Protein AF-A0A9P1IIK6-F1 (afdb_monomer_lite)

Sequence (128 aa):
MSDRLTQLQDLVNDLAAFMTNAVGVLQASAPACDFNDNSPLEDEPNCDIFAVNISRCAKDIEILIDSFPMENLGCDDIEEAMKKTADEKR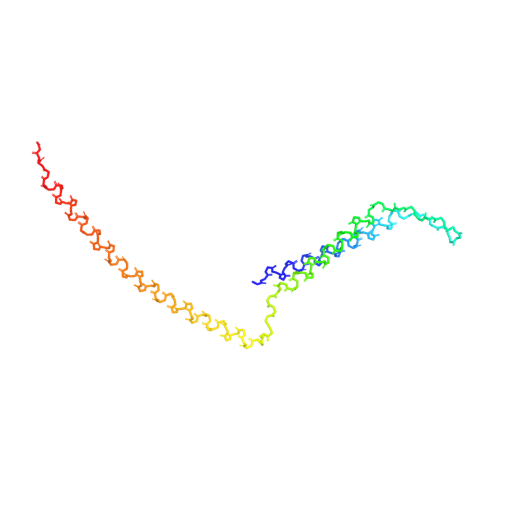KAVEELEKESAEAAEILQKVQEKLTEIATTQISSRPTA

Radius of gyration: 35.12 Å; chains: 1; bounding box: 93×47×77 Å

Organism: NCBI:txid860376

Structure (mmCIF, N/CA/C/O backbone):
data_AF-A0A9P1IIK6-F1
#
_entry.id   AF-A0A9P1IIK6-F1
#
loop_
_atom_site.group_PDB
_atom_site.id
_atom_site.type_symbol
_atom_site.label_atom_id
_atom_site.label_alt_id
_atom_site.label_comp_id
_atom_site.label_asym_id
_atom_site.label_entity_id
_atom_site.label_seq_id
_atom_site.pdbx_PDB_ins_code
_atom_site.Cartn_x
_atom_site.Cartn_y
_atom_site.Cartn_z
_atom_site.occupancy
_atom_site.B_iso_or_equiv
_atom_site.auth_seq_id
_atom_site.auth_comp_id
_atom_site.auth_asym_id
_atom_site.auth_atom_id
_atom_site.pdbx_PDB_model_num
ATOM 1 N N . MET A 1 1 ? -2.505 -7.807 4.803 1.00 49.47 1 MET A N 1
ATOM 2 C CA . MET A 1 1 ? -1.142 -8.169 4.352 1.00 49.47 1 MET A CA 1
ATOM 3 C C . MET A 1 1 ? -1.042 -8.526 2.865 1.00 49.47 1 MET A C 1
ATOM 5 O O . MET A 1 1 ? 0.051 -8.411 2.339 1.00 49.47 1 MET A O 1
ATOM 9 N N . SER A 1 2 ? -2.131 -8.877 2.160 1.00 57.28 2 SER A N 1
ATOM 10 C CA . SER A 1 2 ? -2.075 -9.171 0.709 1.00 57.28 2 SER A CA 1
ATOM 11 C C . SER A 1 2 ? -1.678 -7.971 -0.163 1.00 57.28 2 SER A C 1
ATOM 13 O O . SER A 1 2 ? -1.041 -8.153 -1.190 1.00 57.28 2 SER A O 1
ATOM 15 N N . ASP A 1 3 ? -2.023 -6.753 0.257 1.00 83.88 3 ASP A N 1
ATOM 16 C CA . ASP A 1 3 ? -1.908 -5.545 -0.569 1.00 83.88 3 ASP A CA 1
ATOM 17 C C . ASP A 1 3 ? -0.457 -5.203 -0.956 1.00 83.88 3 ASP A C 1
ATOM 19 O O . ASP A 1 3 ? -0.167 -4.918 -2.109 1.00 83.88 3 ASP A O 1
ATOM 23 N N . ARG A 1 4 ? 0.498 -5.343 -0.027 1.00 86.00 4 ARG A N 1
ATOM 24 C CA . ARG A 1 4 ? 1.920 -5.062 -0.300 1.00 86.00 4 ARG A CA 1
ATOM 25 C C . ARG A 1 4 ? 2.566 -6.083 -1.235 1.00 86.00 4 ARG A C 1
ATOM 27 O O . ARG A 1 4 ? 3.403 -5.715 -2.049 1.00 86.00 4 ARG A O 1
ATOM 34 N N . LEU A 1 5 ? 2.159 -7.351 -1.144 1.00 88.19 5 LEU A N 1
ATOM 35 C CA . LEU A 1 5 ? 2.638 -8.393 -2.051 1.00 88.19 5 LEU A CA 1
ATOM 36 C C . LEU A 1 5 ? 2.079 -8.196 -3.463 1.00 88.19 5 LEU A C 1
ATOM 38 O O . LEU A 1 5 ? 2.821 -8.333 -4.429 1.00 88.19 5 LEU A O 1
ATOM 42 N N . THR A 1 6 ? 0.802 -7.831 -3.580 1.00 91.19 6 THR A N 1
ATOM 43 C CA . THR A 1 6 ? 0.194 -7.481 -4.869 1.00 91.19 6 THR A CA 1
ATOM 44 C C . THR A 1 6 ? 0.855 -6.237 -5.469 1.00 91.19 6 THR A C 1
ATOM 46 O O . THR A 1 6 ? 1.278 -6.282 -6.616 1.00 91.19 6 THR A O 1
ATOM 49 N N . GLN A 1 7 ? 1.088 -5.186 -4.676 1.00 92.81 7 GLN A N 1
ATOM 50 C CA . GLN A 1 7 ? 1.830 -3.997 -5.122 1.00 92.81 7 GLN A CA 1
ATOM 51 C C . GLN A 1 7 ? 3.239 -4.334 -5.627 1.00 92.81 7 GLN A C 1
ATOM 53 O O . GLN A 1 7 ? 3.694 -3.762 -6.613 1.00 92.81 7 GLN A O 1
ATOM 58 N N . LEU A 1 8 ? 3.935 -5.271 -4.973 1.00 94.06 8 LEU A N 1
ATOM 59 C CA . LEU A 1 8 ? 5.255 -5.710 -5.422 1.00 94.06 8 LEU A CA 1
ATOM 60 C C . LEU A 1 8 ? 5.176 -6.407 -6.783 1.00 94.06 8 LEU A C 1
ATOM 62 O O . LEU A 1 8 ? 6.027 -6.173 -7.638 1.00 94.06 8 LEU A O 1
ATOM 66 N N . GLN A 1 9 ? 4.157 -7.242 -6.993 1.00 94.56 9 GLN A N 1
ATOM 67 C CA . GLN A 1 9 ? 3.928 -7.891 -8.285 1.00 94.56 9 GLN A CA 1
ATOM 68 C C . GLN A 1 9 ? 3.663 -6.861 -9.384 1.00 94.56 9 GLN A C 1
ATOM 70 O O . GLN A 1 9 ? 4.275 -6.957 -10.446 1.00 94.56 9 GLN A O 1
ATOM 75 N N . ASP A 1 10 ? 2.820 -5.865 -9.112 1.00 95.62 10 ASP A N 1
ATOM 76 C CA . ASP A 1 10 ? 2.496 -4.808 -10.071 1.00 95.62 10 ASP A CA 1
ATOM 77 C C . ASP A 1 10 ? 3.749 -4.005 -10.456 1.00 95.62 10 ASP A C 1
ATOM 79 O O . ASP A 1 10 ? 4.058 -3.881 -11.640 1.00 95.62 10 ASP A O 1
ATOM 83 N N . LEU A 1 11 ? 4.546 -3.565 -9.473 1.00 96.06 11 LEU A N 1
ATOM 84 C CA . LEU A 1 11 ? 5.779 -2.811 -9.729 1.00 96.06 11 LEU A CA 1
ATOM 85 C C . LEU A 1 11 ? 6.825 -3.614 -10.513 1.00 96.06 11 LEU A C 1
ATOM 87 O O . LEU A 1 11 ? 7.505 -3.064 -11.377 1.00 96.06 11 LEU A O 1
ATOM 91 N N . VAL A 1 12 ? 6.968 -4.915 -10.242 1.00 96.69 12 VAL A N 1
ATOM 92 C CA . VAL A 1 12 ? 7.875 -5.782 -11.015 1.00 96.69 12 VAL A CA 1
ATOM 93 C C . VAL A 1 12 ? 7.404 -5.905 -12.464 1.00 96.69 12 VAL A C 1
ATOM 95 O O . VAL A 1 12 ? 8.224 -5.894 -13.386 1.00 96.69 12 VAL A O 1
ATOM 98 N N . ASN A 1 13 ? 6.092 -5.998 -12.676 1.00 96.81 13 ASN A N 1
ATOM 99 C CA . ASN A 1 13 ? 5.512 -6.071 -14.009 1.00 96.81 13 ASN A CA 1
ATOM 100 C C . ASN A 1 13 ? 5.715 -4.751 -14.777 1.00 96.81 13 ASN A C 1
ATOM 102 O O . ASN A 1 13 ? 6.122 -4.766 -15.941 1.00 96.81 13 ASN A O 1
ATOM 106 N N . ASP A 1 14 ? 5.528 -3.615 -14.102 1.00 96.06 14 ASP A N 1
ATOM 107 C CA . ASP A 1 14 ? 5.788 -2.280 -14.645 1.00 96.06 14 ASP A CA 1
ATOM 108 C C . ASP A 1 14 ? 7.270 -2.083 -14.990 1.00 96.06 14 ASP A C 1
ATOM 110 O O . ASP A 1 14 ? 7.594 -1.581 -16.069 1.00 96.06 14 ASP A O 1
ATOM 114 N N . LEU A 1 15 ? 8.192 -2.540 -14.134 1.00 97.06 15 LEU A N 1
ATOM 115 C CA . LEU A 1 15 ? 9.630 -2.484 -14.408 1.00 97.06 15 LEU A CA 1
ATOM 116 C C . LEU A 1 15 ? 9.991 -3.260 -15.682 1.00 97.06 15 LEU A C 1
ATOM 118 O O . LEU A 1 15 ? 10.740 -2.761 -16.526 1.00 97.06 15 LEU A O 1
ATOM 122 N N . ALA A 1 16 ? 9.434 -4.462 -15.846 1.00 97.50 16 ALA A N 1
ATOM 123 C CA . ALA A 1 16 ? 9.632 -5.268 -17.046 1.00 97.50 16 ALA A CA 1
ATOM 124 C C . ALA A 1 16 ? 9.065 -4.574 -18.297 1.00 97.50 16 ALA A C 1
ATOM 126 O O . ALA A 1 16 ? 9.710 -4.571 -19.352 1.00 97.50 16 ALA A O 1
ATOM 127 N N . ALA A 1 17 ? 7.898 -3.935 -18.182 1.00 96.31 17 ALA A N 1
ATOM 128 C CA . ALA A 1 17 ? 7.315 -3.144 -19.261 1.00 96.31 17 ALA A CA 1
ATOM 129 C C . ALA A 1 17 ? 8.205 -1.946 -19.632 1.00 96.31 17 ALA A C 1
ATOM 131 O O . ALA A 1 17 ? 8.470 -1.726 -20.812 1.00 96.31 17 ALA A O 1
ATOM 132 N N . PHE A 1 18 ? 8.737 -1.202 -18.657 1.00 95.12 18 PHE A N 1
ATOM 133 C CA . PHE A 1 18 ? 9.651 -0.090 -18.931 1.00 95.12 18 PHE A CA 1
ATOM 134 C C . PHE A 1 18 ? 10.925 -0.546 -19.639 1.00 95.12 18 PHE A C 1
ATOM 136 O O . PHE A 1 18 ? 11.318 0.071 -20.627 1.00 95.12 18 PHE A O 1
ATOM 143 N N . MET A 1 19 ? 11.543 -1.640 -19.185 1.00 95.56 19 MET A N 1
ATOM 144 C CA . MET A 1 19 ? 12.755 -2.175 -19.813 1.00 95.56 19 MET A CA 1
ATOM 145 C C . MET A 1 19 ? 12.501 -2.645 -21.251 1.00 95.56 19 MET A C 1
ATOM 147 O O . MET A 1 19 ? 13.274 -2.323 -22.151 1.00 95.56 19 MET A O 1
ATOM 151 N N . THR A 1 20 ? 11.414 -3.380 -21.490 1.00 96.06 20 THR A N 1
ATOM 152 C CA . THR A 1 20 ? 11.090 -3.903 -22.830 1.00 96.06 20 THR A CA 1
ATOM 153 C C . THR A 1 20 ? 10.675 -2.801 -23.800 1.00 96.06 20 THR A C 1
ATOM 155 O O . THR A 1 20 ? 11.134 -2.796 -24.942 1.00 96.06 20 THR A O 1
ATOM 158 N N . ASN A 1 21 ? 9.889 -1.823 -23.342 1.00 93.81 21 ASN A N 1
ATOM 159 C CA . ASN A 1 21 ? 9.532 -0.652 -24.139 1.00 93.81 21 ASN A CA 1
ATOM 160 C C . ASN A 1 21 ? 10.762 0.197 -24.477 1.00 93.81 21 ASN A C 1
ATOM 162 O O . ASN A 1 21 ? 10.912 0.602 -25.627 1.00 93.81 21 ASN A O 1
ATOM 166 N N . ALA A 1 22 ? 11.659 0.420 -23.509 1.00 94.06 22 ALA A N 1
ATOM 167 C CA . ALA A 1 22 ? 12.906 1.140 -23.744 1.00 94.06 22 ALA A CA 1
ATOM 168 C C . ALA A 1 22 ? 13.739 0.443 -24.825 1.00 94.06 22 ALA A C 1
ATOM 170 O O . ALA A 1 22 ? 14.081 1.064 -25.825 1.00 94.06 22 ALA A O 1
ATOM 171 N N . VAL A 1 23 ? 13.991 -0.865 -24.693 1.00 93.38 23 VAL A N 1
ATOM 172 C CA . VAL A 1 23 ? 14.734 -1.633 -25.708 1.00 93.38 23 VAL A CA 1
ATOM 173 C C . VAL A 1 23 ? 14.061 -1.550 -27.080 1.00 93.38 23 VAL A C 1
ATOM 175 O O . VAL A 1 23 ? 14.749 -1.325 -28.073 1.00 93.38 23 VAL A O 1
ATOM 178 N N . GLY A 1 24 ? 12.734 -1.690 -27.144 1.00 92.44 24 GLY A N 1
ATOM 179 C CA . GLY A 1 24 ? 11.989 -1.609 -28.400 1.00 92.44 24 GLY A CA 1
ATOM 180 C C . GLY A 1 24 ? 12.128 -0.252 -29.094 1.00 92.44 24 GLY A C 1
ATOM 181 O O . GLY A 1 24 ? 12.386 -0.205 -30.295 1.00 92.44 24 GLY A O 1
ATOM 182 N N . VAL A 1 25 ? 12.011 0.847 -28.344 1.00 90.12 25 VAL A N 1
ATOM 183 C CA . VAL A 1 25 ? 12.167 2.207 -28.884 1.00 90.12 25 VAL A CA 1
ATOM 184 C C . VAL A 1 25 ? 13.611 2.468 -29.304 1.00 90.12 25 VAL A C 1
ATOM 186 O O . VAL A 1 25 ? 13.836 2.919 -30.422 1.00 90.12 25 VAL A O 1
ATOM 189 N N . LEU A 1 26 ? 14.592 2.123 -28.465 1.00 88.12 26 LEU A N 1
ATOM 190 C CA . LEU A 1 26 ? 16.009 2.333 -28.780 1.00 88.12 26 LEU A CA 1
ATOM 191 C C . LEU A 1 26 ? 16.442 1.555 -30.028 1.00 88.12 26 LEU A C 1
ATOM 193 O O . LEU A 1 26 ? 17.190 2.080 -30.844 1.00 88.12 26 LEU A O 1
ATOM 197 N N . GLN A 1 27 ? 15.951 0.327 -30.214 1.00 87.50 27 GLN A N 1
ATOM 198 C CA . GLN A 1 27 ? 16.219 -0.449 -31.429 1.00 87.50 27 GLN A CA 1
ATOM 199 C C . GLN A 1 27 ? 15.541 0.142 -32.668 1.00 87.50 27 GLN A C 1
ATOM 201 O O . GLN A 1 27 ? 16.124 0.105 -33.747 1.00 87.50 27 GLN A O 1
ATOM 206 N N . ALA A 1 28 ? 14.321 0.668 -32.531 1.00 86.56 28 ALA A N 1
ATOM 207 C CA . ALA A 1 28 ? 13.584 1.259 -33.645 1.00 86.56 28 ALA A CA 1
ATOM 208 C C . ALA A 1 28 ? 14.171 2.606 -34.098 1.00 86.56 28 ALA A C 1
ATOM 210 O O . ALA A 1 28 ? 14.140 2.909 -35.290 1.00 86.56 28 ALA A O 1
ATOM 211 N N . SER A 1 29 ? 14.703 3.393 -33.160 1.00 83.62 29 SER A N 1
ATOM 212 C CA . SER A 1 29 ? 15.350 4.681 -33.434 1.00 83.62 29 SER A CA 1
ATOM 213 C C . SER A 1 29 ? 16.828 4.559 -33.809 1.00 83.62 29 SER A C 1
ATOM 215 O O . SER A 1 29 ? 17.419 5.542 -34.250 1.00 83.62 29 SER A O 1
ATOM 217 N N . ALA A 1 30 ? 17.446 3.386 -33.632 1.00 79.88 30 ALA A N 1
ATOM 218 C CA . ALA A 1 30 ? 18.872 3.214 -33.876 1.00 79.88 30 ALA A CA 1
ATOM 219 C C . ALA A 1 30 ? 19.221 3.462 -35.358 1.00 79.88 30 ALA A C 1
ATOM 221 O O . ALA A 1 30 ? 18.699 2.766 -36.238 1.00 79.88 30 ALA A O 1
ATOM 222 N N . PRO A 1 31 ? 20.128 4.408 -35.665 1.00 77.12 31 PRO A N 1
ATOM 223 C CA . PRO A 1 31 ? 20.611 4.590 -37.025 1.00 77.12 31 PRO A CA 1
ATOM 224 C C . PRO A 1 31 ? 21.453 3.383 -37.461 1.00 77.12 31 PRO A C 1
ATOM 226 O O . PRO A 1 31 ? 22.057 2.686 -36.643 1.00 77.12 31 PRO A O 1
ATOM 229 N N . ALA A 1 32 ? 21.524 3.140 -38.772 1.00 74.81 32 ALA A N 1
ATOM 230 C CA . ALA A 1 32 ? 22.432 2.137 -39.318 1.00 74.81 32 ALA A CA 1
ATOM 231 C C . ALA A 1 32 ? 23.881 2.557 -39.027 1.00 74.81 32 ALA A C 1
ATOM 233 O O . ALA A 1 32 ? 24.323 3.603 -39.500 1.00 74.81 32 ALA A O 1
ATOM 234 N N . CYS A 1 33 ? 24.610 1.757 -38.250 1.00 68.44 33 CYS A N 1
ATOM 235 C CA . CYS A 1 33 ? 26.019 1.999 -37.964 1.00 68.44 33 CYS A CA 1
ATOM 236 C C . CYS A 1 33 ? 26.912 1.199 -38.922 1.00 68.44 33 CYS A C 1
ATOM 238 O O . CYS A 1 33 ? 26.659 0.023 -39.197 1.00 68.44 33 CYS A O 1
ATOM 240 N N . ASP A 1 34 ? 27.961 1.841 -39.434 1.00 72.88 34 ASP A N 1
ATOM 241 C CA . ASP A 1 34 ? 28.989 1.191 -40.245 1.00 72.88 34 ASP A CA 1
ATOM 242 C C . ASP A 1 34 ? 30.153 0.777 -39.335 1.00 72.88 34 ASP A C 1
ATOM 244 O O . ASP A 1 34 ? 30.582 1.550 -38.481 1.00 72.88 34 ASP A O 1
ATOM 248 N N . PHE A 1 35 ? 30.712 -0.425 -39.510 1.00 74.31 35 PHE A N 1
ATOM 249 C CA . PHE A 1 35 ? 31.740 -0.970 -38.598 1.00 74.31 35 PHE A CA 1
ATOM 250 C C . PHE A 1 35 ? 33.027 -0.130 -38.506 1.00 74.31 35 PHE A C 1
ATOM 252 O O . PHE A 1 35 ? 33.827 -0.331 -37.594 1.00 74.31 35 PHE A O 1
ATOM 259 N N . ASN A 1 36 ? 33.251 0.764 -39.469 1.00 77.62 36 ASN A N 1
ATOM 260 C CA . ASN A 1 36 ? 34.453 1.586 -39.581 1.00 77.62 36 ASN A CA 1
ATOM 261 C C . ASN A 1 36 ? 34.208 3.065 -39.239 1.00 77.62 36 ASN A C 1
ATOM 263 O O . ASN A 1 36 ? 35.164 3.844 -39.228 1.00 77.62 36 ASN A O 1
ATOM 267 N N . ASP A 1 37 ? 32.953 3.455 -38.996 1.00 67.56 37 ASP A N 1
ATOM 268 C CA . ASP A 1 37 ? 32.596 4.830 -38.672 1.00 67.56 37 ASP A CA 1
ATOM 269 C C . ASP A 1 37 ? 32.550 5.009 -37.147 1.00 67.56 37 ASP A C 1
ATOM 271 O O . ASP A 1 37 ? 31.802 4.337 -36.443 1.00 67.56 37 ASP A O 1
ATOM 275 N N . ASN A 1 38 ? 33.406 5.894 -36.631 1.00 66.56 38 ASN A N 1
ATOM 276 C CA . ASN A 1 38 ? 33.473 6.246 -35.205 1.00 66.56 38 ASN A CA 1
ATOM 277 C C . ASN A 1 38 ? 32.696 7.541 -34.922 1.00 66.56 38 ASN A C 1
ATOM 279 O O . ASN A 1 38 ? 32.993 8.254 -33.959 1.00 66.56 38 ASN A O 1
ATOM 283 N N . SER A 1 39 ? 31.759 7.896 -35.801 1.00 66.75 39 SER A N 1
ATOM 284 C CA . SER A 1 39 ? 30.860 9.015 -35.577 1.00 66.75 39 SER A CA 1
ATOM 285 C C . SER A 1 39 ? 30.060 8.763 -34.286 1.00 66.75 39 SER A C 1
ATOM 287 O O . SER A 1 39 ? 29.612 7.639 -34.040 1.00 66.75 39 SER A O 1
ATOM 289 N N . PRO A 1 40 ? 29.942 9.763 -33.392 1.00 62.53 40 PRO A N 1
ATOM 290 C CA . PRO A 1 40 ? 29.135 9.610 -32.191 1.00 62.53 40 PRO A CA 1
ATOM 291 C C . PRO A 1 40 ? 27.699 9.282 -32.607 1.00 62.53 40 PRO A C 1
ATOM 293 O O . PRO A 1 40 ? 27.129 9.978 -33.447 1.00 62.53 40 PRO A O 1
ATOM 296 N N . LEU A 1 41 ? 27.143 8.211 -32.032 1.00 67.12 41 LEU A N 1
ATOM 297 C CA . LEU A 1 41 ? 25.721 7.893 -32.152 1.00 67.12 41 LEU A CA 1
ATOM 298 C C . LEU A 1 41 ? 24.926 9.142 -31.757 1.00 67.12 41 LEU A C 1
ATOM 300 O O . LEU A 1 41 ? 25.234 9.762 -30.739 1.00 67.12 41 LEU A O 1
ATOM 304 N N . GLU A 1 42 ? 23.948 9.530 -32.577 1.00 67.06 42 GLU A N 1
ATOM 305 C CA . GLU A 1 42 ? 23.048 10.627 -32.223 1.00 67.06 42 GLU A CA 1
ATOM 306 C C . GLU A 1 42 ? 22.370 10.301 -30.885 1.00 67.06 42 GLU A C 1
ATOM 308 O O . GLU A 1 42 ? 21.886 9.183 -30.686 1.00 67.06 42 GLU A O 1
ATOM 313 N N . ASP A 1 43 ? 22.379 11.261 -29.956 1.00 68.75 43 ASP A N 1
ATOM 314 C CA . ASP A 1 43 ? 21.739 11.092 -28.653 1.00 68.75 43 ASP A CA 1
ATOM 315 C C . ASP A 1 43 ? 20.235 10.883 -28.853 1.00 68.75 43 ASP A C 1
ATOM 317 O O . ASP A 1 43 ? 19.515 11.774 -29.309 1.00 68.75 43 ASP A O 1
ATOM 321 N N . GLU A 1 44 ? 19.752 9.696 -28.489 1.00 76.69 44 GLU A N 1
ATOM 322 C CA . GLU A 1 44 ? 18.325 9.407 -28.467 1.00 76.69 44 GLU A CA 1
ATOM 323 C C . GLU A 1 44 ? 17.692 10.148 -27.276 1.00 76.69 44 GLU A C 1
ATOM 325 O O . GLU A 1 44 ? 17.993 9.832 -26.118 1.00 76.69 44 GLU A O 1
ATOM 330 N N . PRO A 1 45 ? 16.790 11.119 -27.517 1.00 80.31 45 PRO A N 1
ATOM 331 C CA . PRO A 1 45 ? 16.275 12.008 -26.473 1.00 80.31 45 PRO A CA 1
ATOM 332 C C . PRO A 1 45 ? 15.493 11.272 -25.379 1.00 80.31 45 PRO A C 1
ATOM 334 O O . PRO A 1 45 ? 15.326 11.793 -24.276 1.00 80.31 45 PRO A O 1
ATOM 337 N N . ASN A 1 46 ? 15.001 10.062 -25.664 1.00 86.69 46 ASN A N 1
ATOM 338 C CA . ASN A 1 46 ? 14.239 9.269 -24.706 1.00 86.69 46 ASN A CA 1
ATOM 339 C C . ASN A 1 46 ? 15.114 8.420 -23.767 1.00 86.69 46 ASN A C 1
ATOM 341 O O . ASN A 1 46 ? 14.590 7.914 -22.773 1.00 86.69 46 ASN A O 1
ATOM 345 N N . CYS A 1 47 ? 16.422 8.277 -24.028 1.00 88.38 47 CYS A N 1
ATOM 346 C CA . CYS A 1 47 ? 17.338 7.492 -23.189 1.00 88.38 47 CYS A CA 1
ATOM 347 C C . CYS A 1 47 ? 17.279 7.911 -21.716 1.00 88.38 47 CYS A C 1
ATOM 349 O O . CYS A 1 47 ? 17.084 7.067 -20.837 1.00 88.38 47 CYS A O 1
ATOM 351 N N . ASP A 1 48 ? 17.375 9.214 -21.453 1.00 90.44 48 ASP A N 1
ATOM 352 C CA . ASP A 1 48 ? 17.342 9.758 -20.094 1.00 90.44 48 ASP A CA 1
ATOM 353 C C . ASP A 1 48 ? 15.998 9.490 -19.410 1.00 90.44 48 ASP A C 1
ATOM 355 O O . ASP A 1 48 ? 15.945 9.127 -18.235 1.00 90.44 48 ASP A O 1
ATOM 359 N N . ILE A 1 49 ? 14.897 9.604 -20.157 1.00 92.00 49 ILE A N 1
ATOM 360 C CA . ILE A 1 49 ? 13.544 9.356 -19.646 1.00 92.00 49 ILE A CA 1
ATOM 361 C C . ILE A 1 49 ? 13.392 7.882 -19.248 1.00 92.00 49 ILE A C 1
ATOM 363 O O . ILE A 1 49 ? 12.873 7.582 -18.169 1.00 92.00 49 ILE A O 1
ATOM 367 N N . PHE A 1 50 ? 13.872 6.953 -20.080 1.00 94.06 50 PHE A N 1
ATOM 368 C CA . PHE A 1 50 ? 13.861 5.527 -19.755 1.00 94.06 50 PHE A CA 1
ATOM 369 C C . PHE A 1 50 ? 14.727 5.219 -18.533 1.00 94.06 50 PHE A C 1
ATOM 371 O O . PHE A 1 50 ? 14.266 4.527 -17.625 1.00 94.06 50 PHE A O 1
ATOM 378 N N . ALA A 1 51 ? 15.941 5.771 -18.467 1.00 94.38 51 ALA A N 1
ATOM 379 C CA . ALA A 1 51 ? 16.846 5.575 -17.339 1.00 94.38 51 ALA A CA 1
ATOM 380 C C . ALA A 1 51 ? 16.234 6.071 -16.018 1.00 94.38 51 ALA A C 1
ATOM 382 O O . ALA A 1 51 ? 16.278 5.365 -15.006 1.00 94.38 51 ALA A O 1
ATOM 383 N N . VAL A 1 52 ? 15.601 7.248 -16.026 1.00 95.31 52 VAL A N 1
ATOM 384 C CA . VAL A 1 52 ? 14.905 7.803 -14.854 1.00 95.31 52 VAL A CA 1
ATOM 385 C C . VAL A 1 52 ? 13.736 6.914 -14.428 1.00 95.31 52 VAL A C 1
ATOM 387 O O . VAL A 1 52 ? 13.612 6.600 -13.247 1.00 95.31 52 VAL A O 1
ATOM 390 N N . ASN A 1 53 ? 12.894 6.464 -15.360 1.00 94.62 53 ASN A N 1
ATOM 391 C CA . ASN A 1 53 ? 11.728 5.644 -15.017 1.00 94.62 53 ASN A CA 1
ATOM 392 C C . ASN A 1 53 ? 12.119 4.256 -14.492 1.00 94.62 53 ASN A C 1
ATOM 394 O O . ASN A 1 53 ? 11.570 3.806 -13.487 1.00 94.62 53 ASN A O 1
ATOM 398 N N . ILE A 1 54 ? 13.101 3.604 -15.123 1.00 96.94 54 ILE A N 1
ATOM 399 C CA . ILE A 1 54 ? 13.609 2.293 -14.697 1.00 96.94 54 ILE A CA 1
ATOM 400 C C . ILE A 1 54 ? 14.255 2.399 -13.312 1.00 96.94 54 ILE A C 1
ATOM 402 O O . ILE A 1 54 ? 13.940 1.606 -12.427 1.00 96.94 54 ILE A O 1
ATOM 406 N N . SER A 1 55 ? 15.129 3.389 -13.099 1.00 97.12 55 SER A N 1
ATOM 407 C CA . SER A 1 55 ? 15.814 3.572 -11.810 1.00 97.12 55 SER A CA 1
ATOM 408 C C . SER A 1 55 ? 14.845 3.918 -10.681 1.00 97.12 55 SER A C 1
ATOM 410 O O . SER A 1 55 ? 14.962 3.372 -9.585 1.00 97.12 55 SER A O 1
ATOM 412 N N . ARG A 1 56 ? 13.849 4.768 -10.951 1.00 96.75 56 ARG A N 1
ATOM 413 C CA . ARG A 1 56 ? 12.804 5.103 -9.984 1.00 96.75 56 ARG A CA 1
ATOM 414 C C . ARG A 1 56 ? 11.966 3.883 -9.613 1.00 96.75 56 ARG A C 1
ATOM 416 O O . ARG A 1 56 ? 11.830 3.597 -8.432 1.00 96.75 56 ARG A O 1
ATOM 423 N N . CYS A 1 57 ? 11.465 3.142 -10.601 1.00 96.62 57 CYS A N 1
ATOM 424 C CA . CYS A 1 57 ? 10.654 1.950 -10.357 1.00 96.62 57 CYS A CA 1
ATOM 425 C C . CYS A 1 57 ? 11.445 0.873 -9.592 1.00 96.62 57 CYS A C 1
ATOM 427 O O . CYS A 1 57 ? 10.943 0.302 -8.626 1.00 96.62 57 CYS A O 1
ATOM 429 N N . ALA A 1 58 ? 12.721 0.666 -9.936 1.00 97.25 58 ALA A N 1
ATOM 430 C CA . ALA A 1 58 ? 13.606 -0.223 -9.187 1.00 97.25 58 ALA A CA 1
ATOM 431 C C . ALA A 1 58 ? 13.793 0.228 -7.727 1.00 97.25 58 ALA A C 1
ATOM 433 O O . ALA A 1 58 ? 13.797 -0.607 -6.821 1.00 97.25 58 ALA A O 1
ATOM 434 N N . LYS A 1 59 ? 13.902 1.541 -7.481 1.00 97.19 59 LYS A N 1
ATOM 435 C CA . LYS A 1 59 ? 14.021 2.073 -6.119 1.00 97.19 59 LYS A CA 1
ATOM 436 C C . LYS A 1 59 ? 12.725 1.939 -5.323 1.00 97.19 59 LYS A C 1
ATOM 438 O O . LYS A 1 59 ? 12.776 1.626 -4.137 1.00 97.19 59 LYS A O 1
ATOM 443 N N . ASP A 1 60 ? 11.580 2.136 -5.968 1.00 96.06 60 ASP A N 1
ATOM 444 C CA . ASP A 1 60 ? 10.269 1.956 -5.345 1.00 96.06 60 ASP A CA 1
ATOM 445 C C . ASP A 1 60 ? 10.050 0.487 -4.933 1.00 96.06 60 ASP A C 1
ATOM 447 O O . ASP A 1 60 ? 9.544 0.229 -3.842 1.00 96.06 60 ASP A O 1
ATOM 451 N N . ILE A 1 61 ? 10.512 -0.475 -5.745 1.00 95.94 61 ILE A N 1
ATOM 452 C CA . ILE A 1 61 ? 10.534 -1.907 -5.393 1.00 95.94 61 ILE A CA 1
ATOM 453 C C . ILE A 1 61 ? 11.394 -2.159 -4.150 1.00 95.94 61 ILE A C 1
ATOM 455 O O . ILE A 1 61 ? 10.951 -2.851 -3.237 1.00 95.94 61 ILE A O 1
ATOM 459 N N . GLU A 1 62 ? 12.601 -1.595 -4.091 1.00 94.94 62 GLU A N 1
ATOM 460 C CA . GLU A 1 62 ? 13.504 -1.740 -2.939 1.00 94.94 62 GLU A CA 1
ATOM 461 C C . GLU A 1 62 ? 12.861 -1.201 -1.651 1.00 94.94 62 GLU A C 1
ATOM 463 O O . GLU A 1 62 ? 12.777 -1.914 -0.654 1.00 94.94 62 GLU A O 1
ATOM 468 N N . ILE A 1 63 ? 12.315 0.019 -1.697 1.00 93.75 63 ILE A N 1
ATOM 469 C CA . ILE A 1 63 ? 11.622 0.637 -0.555 1.00 93.75 63 ILE A CA 1
ATOM 470 C C . ILE A 1 63 ? 10.416 -0.206 -0.130 1.00 93.75 63 ILE A C 1
ATOM 472 O O . ILE A 1 63 ? 10.146 -0.358 1.064 1.00 93.75 63 ILE A O 1
ATOM 476 N N . LEU A 1 64 ? 9.670 -0.753 -1.094 1.00 92.56 64 LEU A N 1
ATOM 477 C CA . LEU A 1 64 ? 8.529 -1.604 -0.801 1.00 92.56 64 LEU A CA 1
ATOM 478 C C . LEU A 1 64 ? 8.970 -2.883 -0.086 1.00 92.56 64 LEU A C 1
ATOM 480 O O . LEU A 1 64 ? 8.339 -3.233 0.909 1.00 92.56 64 LEU A O 1
ATOM 484 N N . ILE A 1 65 ? 10.049 -3.529 -0.542 1.00 90.88 65 ILE A N 1
ATOM 485 C CA . ILE A 1 65 ? 10.644 -4.713 0.097 1.00 90.88 65 ILE A CA 1
ATOM 486 C C . ILE A 1 65 ? 11.062 -4.398 1.538 1.00 90.88 65 ILE A C 1
ATOM 488 O O . ILE A 1 65 ? 10.684 -5.134 2.448 1.00 90.88 65 ILE A O 1
ATOM 492 N N . ASP A 1 66 ? 11.745 -3.276 1.766 1.00 89.69 66 ASP A N 1
ATOM 493 C CA . ASP A 1 66 ? 12.164 -2.848 3.108 1.00 89.69 66 ASP A CA 1
ATOM 494 C C . ASP A 1 66 ? 10.976 -2.538 4.033 1.00 89.69 66 ASP A C 1
ATOM 496 O O . ASP A 1 66 ? 11.080 -2.636 5.255 1.00 89.69 66 ASP A O 1
ATOM 500 N N . SER A 1 67 ? 9.826 -2.175 3.459 1.00 87.94 67 SER A N 1
ATOM 501 C CA . SER A 1 67 ? 8.596 -1.917 4.211 1.00 87.94 67 SER A CA 1
ATOM 502 C C . SER A 1 67 ? 7.824 -3.181 4.599 1.00 87.94 67 SER A C 1
ATOM 504 O O . SER A 1 67 ? 6.834 -3.080 5.334 1.00 87.94 67 SER A O 1
ATOM 506 N N . PHE A 1 68 ? 8.222 -4.365 4.108 1.00 83.12 68 PHE A N 1
ATOM 507 C CA . PHE A 1 68 ? 7.570 -5.597 4.533 1.00 83.12 68 PHE A CA 1
ATOM 508 C C . PHE A 1 68 ? 7.784 -5.791 6.033 1.00 83.12 68 PHE A C 1
ATOM 510 O O . PHE A 1 68 ? 8.901 -5.622 6.526 1.00 83.12 68 PHE A O 1
ATOM 517 N N . PRO A 1 69 ? 6.740 -6.204 6.770 1.00 76.00 69 PRO A N 1
ATOM 518 C CA . PRO A 1 69 ? 6.903 -6.677 8.132 1.00 76.00 69 PRO A CA 1
ATOM 519 C C . PRO A 1 69 ? 7.621 -8.034 8.082 1.00 76.00 69 PRO A C 1
ATOM 521 O O . PRO A 1 69 ? 7.005 -9.085 8.218 1.00 76.00 69 PRO A O 1
ATOM 524 N N . MET A 1 70 ? 8.927 -8.023 7.813 1.00 62.25 70 MET A N 1
ATOM 525 C CA . MET A 1 70 ? 9.797 -9.174 8.006 1.00 62.25 70 MET A CA 1
ATOM 526 C C . MET A 1 70 ? 10.155 -9.227 9.483 1.00 62.25 70 MET A C 1
ATOM 528 O O . MET A 1 70 ? 11.246 -8.853 9.906 1.00 62.25 70 MET A O 1
ATOM 532 N N . GLU A 1 71 ? 9.208 -9.674 10.291 1.00 57.53 71 GLU A N 1
ATOM 533 C CA . GLU A 1 71 ? 9.595 -10.262 11.555 1.00 57.53 71 GLU A CA 1
ATOM 534 C C . GLU A 1 71 ? 10.175 -11.648 11.241 1.00 57.53 71 GLU A C 1
ATOM 536 O O . GLU A 1 71 ? 9.516 -12.473 10.611 1.00 57.53 71 GLU A O 1
ATOM 541 N N . ASN A 1 72 ? 11.417 -11.906 11.670 1.00 55.62 72 ASN A N 1
ATOM 542 C CA . ASN A 1 72 ? 12.059 -13.232 11.700 1.00 55.62 72 ASN A CA 1
ATOM 543 C C . ASN A 1 72 ? 11.345 -14.184 12.688 1.00 55.62 72 ASN A C 1
ATOM 545 O O . ASN A 1 72 ? 11.986 -14.921 13.433 1.00 55.62 72 ASN A O 1
ATOM 549 N N . LEU A 1 73 ? 10.022 -14.113 12.756 1.00 54.69 73 LEU A N 1
ATOM 550 C CA . LEU A 1 73 ? 9.184 -14.984 13.547 1.00 54.69 73 LEU A CA 1
ATOM 551 C C . LEU A 1 73 ? 9.073 -16.291 12.772 1.00 54.69 73 LEU A C 1
ATOM 553 O O . LEU A 1 73 ? 8.703 -16.307 11.593 1.00 54.69 73 LEU A O 1
ATOM 557 N N . GLY A 1 74 ? 9.420 -17.395 13.426 1.00 62.78 74 GLY A N 1
ATOM 558 C CA . GLY A 1 74 ? 9.046 -18.700 12.908 1.00 62.78 74 GLY A CA 1
ATOM 559 C C . GLY A 1 74 ? 7.528 -18.751 12.717 1.00 62.78 74 GLY A C 1
ATOM 560 O O . GLY A 1 74 ? 6.783 -18.006 13.355 1.00 62.78 74 GLY A O 1
ATOM 561 N N . CYS A 1 75 ? 7.050 -19.640 11.844 1.00 62.88 75 CYS A N 1
ATOM 562 C CA . CYS A 1 75 ? 5.609 -19.842 11.639 1.00 62.88 75 CYS A CA 1
ATOM 563 C C . CYS A 1 75 ? 4.860 -20.049 12.974 1.00 62.88 75 CYS A C 1
ATOM 565 O O . CYS A 1 75 ? 3.749 -19.550 13.143 1.00 62.88 75 CYS A O 1
ATOM 567 N N . ASP A 1 76 ? 5.516 -20.710 13.929 1.00 69.19 76 ASP A N 1
ATOM 568 C CA . ASP A 1 76 ? 4.999 -20.984 15.271 1.00 69.19 76 ASP A CA 1
ATOM 569 C C . ASP A 1 76 ? 4.847 -19.704 16.119 1.00 69.19 76 ASP A C 1
ATOM 571 O O . ASP A 1 76 ? 3.857 -19.547 16.835 1.00 69.19 76 ASP A O 1
ATOM 575 N N . ASP A 1 77 ? 5.766 -18.741 15.990 1.00 76.25 77 ASP A N 1
ATOM 576 C CA . ASP A 1 77 ? 5.717 -17.491 16.756 1.00 76.25 77 ASP A CA 1
ATOM 577 C C . ASP A 1 77 ? 4.586 -16.567 16.260 1.00 76.25 77 ASP A C 1
ATOM 579 O O . ASP A 1 77 ? 3.974 -15.836 17.044 1.00 76.25 77 ASP A O 1
ATOM 583 N N . ILE A 1 78 ? 4.265 -16.615 14.958 1.00 78.62 78 ILE A N 1
ATOM 584 C CA . ILE A 1 78 ? 3.131 -15.875 14.380 1.00 78.62 78 ILE A CA 1
ATOM 585 C C . ILE A 1 78 ? 1.814 -16.437 14.922 1.00 78.62 78 ILE A C 1
ATOM 587 O O . ILE A 1 78 ? 0.934 -15.670 15.317 1.00 78.62 78 ILE A O 1
ATOM 591 N N . GLU A 1 79 ? 1.670 -17.762 14.967 1.00 83.19 79 GLU A N 1
ATOM 592 C CA . GLU A 1 79 ? 0.463 -18.404 15.492 1.00 83.19 79 GLU A CA 1
ATOM 593 C C . GLU A 1 79 ? 0.254 -18.076 16.980 1.00 83.19 79 GLU A C 1
ATOM 595 O O . GLU A 1 79 ? -0.856 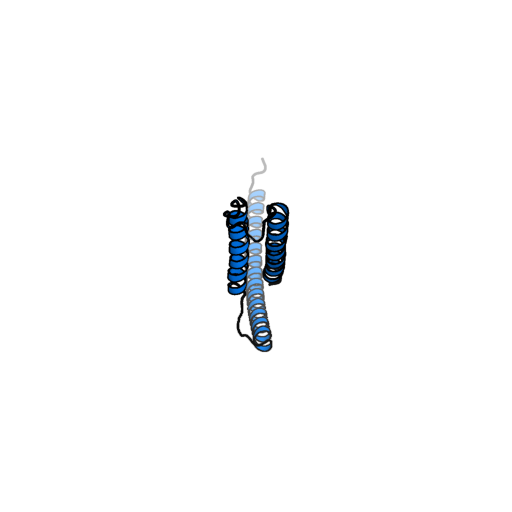-17.719 17.393 1.00 8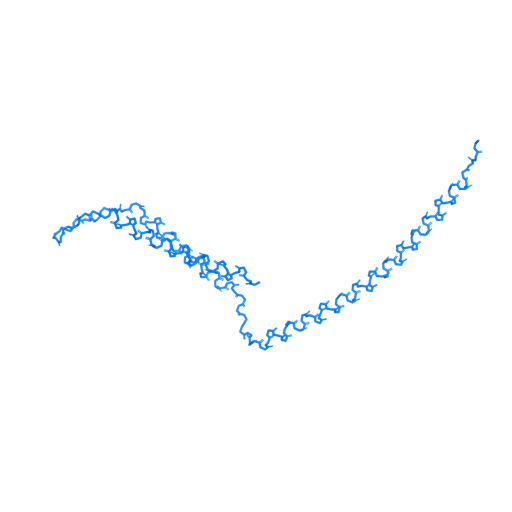3.19 79 GLU A O 1
ATOM 600 N N . GLU A 1 80 ? 1.325 -18.100 17.779 1.00 86.31 80 GLU A N 1
ATOM 601 C CA . GLU A 1 80 ? 1.268 -17.704 19.187 1.00 86.31 80 GLU A CA 1
ATOM 602 C C . GLU A 1 80 ? 0.900 -16.220 19.355 1.00 86.31 80 GLU A C 1
ATOM 604 O O . GLU A 1 80 ? 0.008 -15.885 20.145 1.00 86.31 80 GLU A O 1
ATOM 609 N N . ALA A 1 81 ? 1.509 -15.323 18.573 1.00 84.75 81 ALA A N 1
ATOM 610 C CA . ALA A 1 81 ? 1.188 -13.896 18.588 1.00 84.75 81 ALA A CA 1
ATOM 611 C C . ALA A 1 81 ? -0.267 -13.619 18.170 1.00 84.75 81 ALA A C 1
ATOM 613 O O . ALA A 1 81 ? -0.944 -12.776 18.775 1.00 84.75 81 ALA A O 1
ATOM 614 N N . MET A 1 82 ? -0.788 -14.353 17.181 1.00 86.31 82 MET A N 1
ATOM 615 C CA . MET A 1 82 ? -2.188 -14.268 16.762 1.00 86.31 82 MET A CA 1
ATOM 616 C C . MET A 1 82 ? -3.129 -14.723 17.874 1.00 86.31 82 MET A C 1
ATOM 618 O O . MET A 1 82 ? -4.113 -14.036 18.159 1.00 86.31 82 MET A O 1
ATOM 622 N N . LYS A 1 83 ? -2.817 -15.837 18.541 1.00 91.19 83 LYS A N 1
ATOM 623 C CA . LYS A 1 83 ? -3.614 -16.345 19.661 1.00 91.19 83 LYS A CA 1
ATOM 624 C C . LYS A 1 83 ? -3.630 -15.365 20.832 1.00 91.19 83 LYS A C 1
ATOM 626 O O . LYS A 1 83 ? -4.703 -15.039 21.335 1.00 91.19 83 LYS A O 1
ATOM 631 N N . LYS A 1 84 ? -2.465 -14.839 21.218 1.00 92.50 84 LYS A N 1
ATOM 632 C CA . LYS A 1 84 ? -2.349 -13.818 22.266 1.00 92.50 84 LYS A CA 1
ATOM 633 C C . LYS A 1 84 ? -3.185 -12.583 21.929 1.00 92.50 84 LYS A C 1
ATOM 635 O O . LYS A 1 84 ? -3.964 -12.121 22.759 1.00 92.50 84 LYS A O 1
ATOM 640 N N . THR A 1 85 ? -3.072 -12.094 20.695 1.00 91.88 85 THR A N 1
ATOM 641 C CA . THR A 1 85 ? -3.855 -10.949 20.217 1.00 91.88 85 THR A CA 1
ATOM 642 C C . THR A 1 85 ? -5.356 -11.242 20.260 1.00 91.88 85 THR A C 1
ATOM 644 O O . THR A 1 85 ? -6.135 -10.396 20.692 1.00 91.88 85 THR A O 1
ATOM 647 N N . ALA A 1 86 ? -5.785 -12.438 19.852 1.00 94.00 86 ALA A N 1
ATOM 648 C CA . ALA A 1 86 ? -7.189 -12.838 19.900 1.00 94.00 86 ALA A CA 1
ATOM 649 C C . ALA A 1 86 ? -7.731 -12.869 21.340 1.00 94.00 86 ALA A C 1
ATOM 651 O O . ALA A 1 86 ? -8.828 -12.367 21.590 1.00 94.00 86 ALA A O 1
ATOM 652 N N . ASP A 1 87 ? -6.952 -13.389 22.290 1.00 95.69 87 ASP A N 1
ATOM 653 C CA . ASP A 1 87 ? -7.321 -13.412 23.707 1.00 95.69 87 ASP A CA 1
ATOM 654 C C . ASP A 1 87 ? -7.410 -11.997 24.307 1.00 95.69 87 ASP A C 1
ATOM 656 O O . ASP A 1 87 ? -8.346 -11.701 25.053 1.00 95.69 87 ASP A O 1
ATOM 660 N N . GLU A 1 88 ? -6.479 -11.101 23.965 1.00 96.19 88 GLU A N 1
ATOM 661 C CA . GLU A 1 88 ? -6.525 -9.688 24.369 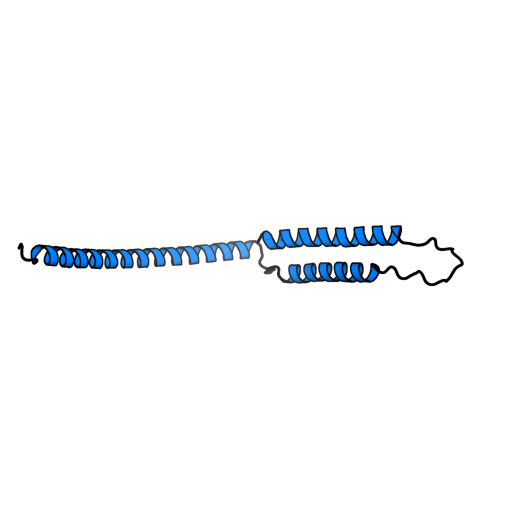1.00 96.19 88 GLU A CA 1
ATOM 662 C C . GLU A 1 88 ? -7.761 -8.979 23.806 1.00 96.19 88 GLU A C 1
ATOM 664 O O . GLU A 1 88 ? -8.462 -8.274 24.535 1.00 96.19 88 GLU A O 1
ATOM 669 N N . LYS A 1 89 ? -8.081 -9.211 22.527 1.00 94.62 89 LYS A N 1
ATOM 670 C CA . LYS A 1 89 ? -9.289 -8.663 21.899 1.00 94.62 89 LYS A CA 1
ATOM 671 C C . LYS A 1 89 ? -10.556 -9.193 22.554 1.00 94.62 89 LYS A C 1
ATOM 673 O O . LYS A 1 89 ? -11.470 -8.409 22.785 1.00 94.62 89 LYS A O 1
ATOM 678 N N . ARG A 1 90 ? -10.608 -10.484 22.892 1.00 96.38 90 ARG A N 1
ATOM 679 C CA . ARG A 1 90 ? -11.771 -11.073 23.566 1.00 96.38 90 ARG A CA 1
ATOM 680 C C . ARG A 1 90 ? -12.023 -10.416 24.919 1.00 96.38 90 ARG A C 1
ATOM 682 O O . ARG A 1 90 ? -13.140 -9.991 25.178 1.00 96.38 90 ARG A O 1
ATOM 689 N N . LYS A 1 91 ? -10.979 -10.263 25.740 1.00 96.50 91 LYS A N 1
ATOM 690 C CA . LYS A 1 91 ? -11.082 -9.590 27.046 1.00 96.50 91 LYS A CA 1
ATOM 691 C C . LYS A 1 91 ? -11.550 -8.142 26.910 1.00 96.50 91 LYS A C 1
ATOM 693 O O . LYS A 1 91 ? -12.426 -7.722 27.653 1.00 96.50 91 LYS A O 1
ATOM 698 N N . ALA A 1 92 ? -11.005 -7.407 25.940 1.00 96.00 92 ALA A N 1
ATOM 699 C CA . ALA A 1 92 ? -11.415 -6.029 25.683 1.00 96.00 92 ALA A CA 1
ATOM 700 C C . ALA A 1 92 ? -12.891 -5.925 25.255 1.00 96.00 92 ALA A C 1
ATOM 702 O O . ALA A 1 92 ? -13.572 -4.977 25.632 1.00 96.00 92 ALA A O 1
ATOM 703 N N . VAL A 1 93 ? -13.401 -6.896 24.487 1.00 97.50 93 VAL A N 1
ATOM 704 C CA . VAL A 1 93 ? -14.826 -6.958 24.119 1.00 97.50 93 VAL A CA 1
ATOM 705 C C . VAL A 1 93 ? -15.697 -7.280 25.332 1.00 97.50 93 VAL A C 1
ATOM 707 O O . VAL A 1 93 ? -16.691 -6.596 25.538 1.00 97.50 93 VAL A O 1
ATOM 710 N N . GLU A 1 94 ? -15.317 -8.260 26.156 1.00 96.81 94 GLU A N 1
ATOM 711 C CA . GLU A 1 94 ? -16.052 -8.611 27.384 1.00 96.81 94 GLU A CA 1
ATOM 712 C C . GLU A 1 94 ? -16.154 -7.408 28.347 1.00 96.81 94 GLU A C 1
ATOM 714 O O . GLU A 1 94 ? -17.212 -7.146 28.921 1.00 96.81 94 GLU A O 1
ATOM 719 N N . GLU A 1 95 ? -15.069 -6.642 28.499 1.00 97.00 95 GLU A N 1
ATOM 720 C CA . GLU A 1 95 ? -15.052 -5.412 29.301 1.00 97.00 95 GLU A CA 1
ATOM 721 C C . GLU A 1 95 ? -15.965 -4.332 28.703 1.00 97.00 95 GLU A C 1
ATOM 723 O O . GLU A 1 95 ? -16.798 -3.765 29.413 1.00 97.00 95 GLU A O 1
ATOM 728 N N . LEU A 1 96 ? -15.889 -4.119 27.386 1.00 96.56 96 LEU A N 1
ATOM 729 C CA . LEU A 1 96 ? -16.736 -3.161 26.677 1.00 96.56 96 LEU A CA 1
ATOM 730 C C . LEU A 1 96 ? -18.229 -3.515 26.765 1.00 96.56 96 LEU A C 1
ATOM 732 O O . LEU A 1 96 ? -19.064 -2.625 26.919 1.00 96.56 96 LEU A O 1
ATOM 736 N N . GLU A 1 97 ? -18.587 -4.796 26.677 1.00 96.94 97 GLU A N 1
ATOM 737 C CA . GLU A 1 97 ? -19.975 -5.252 26.812 1.00 96.94 97 GLU A CA 1
ATOM 738 C C . GLU A 1 97 ? -20.527 -4.958 28.207 1.00 96.94 97 GLU A C 1
ATOM 740 O O . GLU A 1 97 ? -21.666 -4.502 28.342 1.00 96.94 97 GLU A O 1
ATOM 745 N N . LYS A 1 98 ? -19.711 -5.160 29.246 1.00 96.62 98 LYS A N 1
ATOM 746 C CA . LYS A 1 98 ? -20.093 -4.843 30.622 1.00 96.62 98 LYS A CA 1
ATOM 747 C C . LYS A 1 98 ? -20.323 -3.343 30.803 1.00 96.62 98 LYS A C 1
ATOM 749 O O . LYS A 1 98 ? -21.375 -2.950 31.305 1.00 96.62 98 LYS A O 1
ATOM 754 N N . GLU A 1 99 ? -19.380 -2.512 30.363 1.00 97.00 99 GLU A N 1
ATOM 755 C CA . GLU A 1 99 ? -19.524 -1.053 30.429 1.00 97.00 99 GLU A CA 1
ATOM 756 C C . GLU A 1 99 ? -20.735 -0.567 29.621 1.00 97.00 99 GLU A C 1
ATOM 758 O O . GLU A 1 99 ? -21.487 0.302 30.069 1.00 97.00 99 GLU A O 1
ATOM 763 N N . SER A 1 100 ? -20.980 -1.164 28.451 1.00 97.06 100 SER A N 1
ATOM 764 C CA . SER A 1 100 ? -22.139 -0.844 27.620 1.00 97.06 100 SER A CA 1
ATOM 765 C C . SER A 1 100 ? -23.461 -1.204 28.303 1.00 97.06 100 SER A C 1
ATOM 767 O O . SER A 1 100 ? -24.417 -0.430 28.202 1.00 97.06 100 SER A O 1
ATOM 769 N N . ALA A 1 101 ? -23.528 -2.334 29.013 1.00 96.81 101 ALA A N 1
ATOM 770 C CA . ALA A 1 101 ? -24.712 -2.738 29.768 1.00 96.81 101 ALA A CA 1
ATOM 771 C C . ALA A 1 101 ? -24.988 -1.794 30.951 1.00 96.81 101 ALA A C 1
ATOM 773 O O . ALA A 1 101 ? -26.125 -1.358 31.138 1.00 96.81 101 ALA A O 1
ATOM 774 N N . GLU A 1 102 ? -23.950 -1.420 31.705 1.00 96.94 102 GLU A N 1
ATOM 775 C CA . GLU A 1 102 ? -24.063 -0.450 32.803 1.00 96.94 102 GLU A CA 1
ATOM 776 C C . GLU A 1 102 ? -24.531 0.922 32.289 1.00 96.94 102 GLU A C 1
ATOM 778 O O . GLU A 1 102 ? -25.442 1.537 32.854 1.00 96.94 102 GLU A O 1
ATOM 783 N N . ALA A 1 103 ? -23.973 1.385 31.166 1.00 96.56 103 ALA A N 1
ATOM 784 C CA . ALA A 1 103 ? -24.393 2.627 30.524 1.00 96.56 103 ALA A CA 1
ATOM 785 C C . ALA A 1 103 ? -25.864 2.581 30.068 1.00 96.56 103 ALA A C 1
ATOM 787 O O . ALA A 1 103 ? -26.595 3.561 30.247 1.00 96.56 103 ALA A O 1
ATOM 788 N N . ALA A 1 104 ? -26.320 1.451 29.518 1.00 95.94 104 ALA A N 1
ATOM 789 C CA . ALA A 1 104 ? -27.710 1.262 29.106 1.00 95.94 104 ALA A CA 1
ATOM 790 C C . ALA A 1 104 ? -28.682 1.312 30.298 1.00 95.94 104 ALA A C 1
ATOM 792 O O . ALA A 1 104 ? -29.732 1.950 30.204 1.00 95.94 104 ALA A O 1
ATOM 793 N N . GLU A 1 105 ? -28.320 0.713 31.438 1.00 97.00 105 GLU A N 1
ATOM 794 C CA . GLU A 1 105 ? -29.136 0.762 32.657 1.00 97.00 105 GLU A CA 1
ATOM 795 C C . GLU A 1 105 ? -29.282 2.200 33.183 1.00 97.00 105 GLU A C 1
ATOM 797 O O . GLU A 1 105 ? -30.373 2.637 33.565 1.00 97.00 105 GLU A O 1
ATOM 802 N N . ILE A 1 106 ? -28.190 2.970 33.178 1.00 96.69 106 ILE A N 1
ATOM 803 C CA . ILE A 1 106 ? -28.214 4.378 33.593 1.00 96.69 106 ILE A CA 1
ATOM 804 C C . ILE A 1 106 ? -29.085 5.204 32.639 1.00 96.69 106 ILE A C 1
ATOM 806 O O . ILE A 1 106 ? -29.911 5.996 33.099 1.00 96.69 106 ILE A O 1
ATOM 810 N N . LEU A 1 107 ? -28.950 5.001 31.325 1.00 96.44 107 LEU A N 1
ATOM 811 C CA . LEU A 1 107 ? -29.780 5.672 30.321 1.00 96.44 107 LEU A CA 1
ATOM 812 C C . LEU A 1 107 ? -31.268 5.381 30.521 1.00 96.44 107 LEU A C 1
ATOM 814 O O . LEU A 1 107 ? -32.077 6.310 30.470 1.00 96.44 107 LEU A O 1
ATOM 818 N N . GLN A 1 108 ? -31.627 4.131 30.820 1.00 96.56 108 GLN A N 1
ATOM 819 C CA . GLN A 1 108 ? -33.010 3.760 31.106 1.00 96.56 108 GLN A CA 1
ATOM 820 C C . GLN A 1 108 ? -33.560 4.532 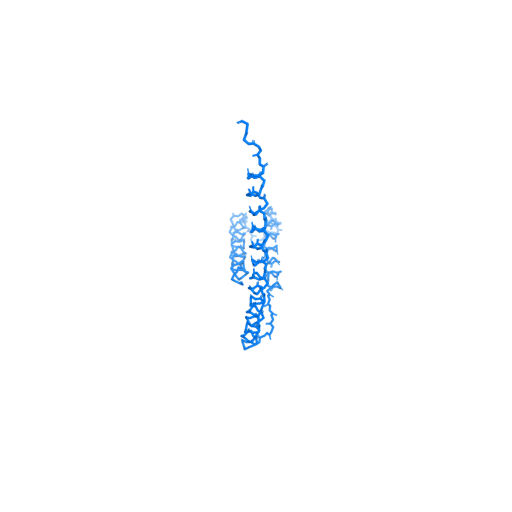32.314 1.00 96.56 108 GLN A C 1
ATOM 822 O O . GLN A 1 108 ? -34.630 5.134 32.220 1.00 96.56 108 GLN A O 1
ATOM 827 N N . LYS A 1 109 ? -32.809 4.600 33.421 1.00 96.81 109 LYS A N 1
ATOM 828 C CA . LYS A 1 109 ? -33.220 5.358 34.619 1.00 96.81 109 LYS A CA 1
ATOM 829 C C . LYS A 1 109 ? -33.416 6.845 34.321 1.00 96.81 109 LYS A C 1
ATOM 831 O O . LYS A 1 109 ? -34.374 7.455 34.798 1.00 96.81 109 LYS A O 1
ATOM 836 N N . VAL A 1 110 ? -32.525 7.440 33.525 1.00 96.25 110 VAL A N 1
ATOM 837 C CA . VAL A 1 110 ? -32.651 8.842 33.095 1.00 96.25 110 VAL A CA 1
ATOM 838 C C . VAL A 1 110 ? -33.917 9.033 32.259 1.00 96.25 110 VAL A C 1
ATOM 840 O O . VAL A 1 110 ? -34.668 9.979 32.492 1.00 96.25 110 VAL A O 1
ATOM 843 N N . GLN A 1 111 ? -34.195 8.122 31.328 1.00 95.44 111 GLN A N 1
ATOM 844 C CA . GLN A 1 111 ? -35.376 8.185 30.472 1.00 95.44 111 GLN A CA 1
ATOM 845 C C . GLN A 1 111 ? -36.687 8.013 31.257 1.00 95.44 111 GLN A C 1
ATOM 847 O O . GLN A 1 111 ? -37.649 8.745 31.012 1.00 95.44 111 GLN A O 1
ATOM 852 N N . GLU A 1 112 ? -36.722 7.117 32.244 1.00 96.69 112 GLU A N 1
ATOM 853 C CA . GLU A 1 112 ? -37.855 6.959 33.165 1.00 96.69 112 GLU A CA 1
ATOM 854 C C . GLU A 1 112 ? -38.118 8.253 33.946 1.00 96.69 112 GLU A C 1
ATOM 856 O O . GLU A 1 112 ? -39.247 8.747 33.968 1.00 96.69 112 GLU A O 1
ATOM 861 N N . LYS A 1 113 ? -37.069 8.869 34.508 1.00 96.38 113 LYS A N 1
ATOM 862 C CA . LYS A 1 113 ? -37.187 10.133 35.254 1.00 96.38 113 LYS A CA 1
ATOM 863 C C . LYS A 1 113 ? -37.646 11.294 34.377 1.00 96.38 113 LYS A C 1
ATOM 865 O O . LYS A 1 113 ? -38.497 12.076 34.796 1.00 96.38 113 LYS A O 1
ATOM 870 N N . LEU A 1 114 ? -37.136 11.397 33.151 1.00 95.56 114 LEU A N 1
ATOM 871 C CA . LEU A 1 114 ? -37.603 12.394 32.184 1.00 95.56 114 LEU A CA 1
ATOM 872 C C . LEU A 1 114 ? -39.084 12.192 31.830 1.00 95.56 114 LEU A C 1
ATOM 874 O O . LEU A 1 114 ? -39.821 13.169 31.699 1.00 95.56 114 LEU A O 1
ATOM 878 N N . THR A 1 115 ? -39.538 10.940 31.738 1.00 95.69 115 THR A N 1
ATOM 879 C CA . THR A 1 115 ? -40.944 10.605 31.467 1.00 95.69 115 THR A CA 1
ATOM 880 C C . THR A 1 115 ? -41.851 10.951 32.655 1.00 95.69 115 THR A C 1
ATOM 882 O O . THR A 1 115 ? -42.920 11.532 32.461 1.00 95.69 115 THR A O 1
ATOM 885 N N . GLU A 1 116 ? -41.424 10.685 33.894 1.00 95.50 116 GLU A N 1
ATOM 886 C CA . GLU A 1 116 ? -42.117 11.138 35.116 1.00 95.50 116 GLU A CA 1
ATOM 887 C C . GLU A 1 116 ? -42.259 12.666 35.163 1.00 95.50 116 GLU A C 1
ATOM 889 O O . GLU A 1 116 ? -43.333 13.192 35.466 1.00 95.50 116 GLU A O 1
ATOM 894 N N . ILE A 1 117 ? -41.194 13.397 34.823 1.00 94.44 117 ILE A N 1
ATOM 895 C CA . ILE A 1 117 ? -41.227 14.864 34.777 1.00 94.44 117 ILE A CA 1
ATOM 896 C C . ILE A 1 117 ? -42.221 15.336 33.714 1.00 94.44 117 ILE A C 1
ATOM 898 O O . ILE A 1 117 ? -43.075 16.174 34.005 1.00 94.44 117 ILE A O 1
ATOM 902 N N . ALA A 1 118 ? -42.147 14.785 32.499 1.00 93.38 118 ALA A N 1
ATOM 903 C CA . ALA A 1 118 ? -43.036 15.157 31.403 1.00 93.38 118 ALA A CA 1
ATOM 904 C C . ALA A 1 118 ? -44.512 14.878 31.738 1.00 93.38 118 ALA A C 1
ATOM 906 O O . ALA A 1 118 ? -45.369 15.735 31.526 1.00 93.38 118 ALA A O 1
ATOM 907 N N . THR A 1 119 ? -44.818 13.713 32.314 1.00 91.38 119 THR A N 1
ATOM 908 C CA . THR A 1 119 ? -46.187 13.348 32.722 1.00 91.38 119 THR A CA 1
ATOM 909 C C . THR A 1 119 ? -46.712 14.245 33.840 1.00 91.38 119 THR A C 1
ATOM 911 O O . THR A 1 119 ? -47.825 14.757 33.723 1.00 91.38 119 THR A O 1
ATOM 914 N N . THR A 1 120 ? -45.895 14.529 34.860 1.00 91.62 120 THR A N 1
ATOM 915 C CA . THR A 1 120 ? -46.245 15.463 35.942 1.00 91.62 120 THR A CA 1
ATOM 916 C C . THR A 1 120 ? -46.508 16.869 35.399 1.00 91.62 120 THR A C 1
ATOM 918 O O . THR A 1 120 ? -47.463 17.526 35.809 1.00 91.62 120 THR A O 1
ATOM 921 N N . GLN A 1 121 ? -45.703 17.347 34.447 1.00 89.69 121 GLN A N 1
ATOM 922 C CA . GLN A 1 121 ? -45.914 18.652 33.809 1.00 89.69 121 GLN A CA 1
ATOM 923 C C . GLN A 1 121 ? -47.221 18.703 33.010 1.00 89.69 121 GLN A C 1
ATOM 925 O O . GLN A 1 121 ? -47.931 19.706 33.074 1.00 89.69 121 GLN A O 1
ATOM 930 N N . ILE A 1 122 ? -47.565 17.627 32.297 1.00 90.56 122 ILE A N 1
ATOM 931 C CA . ILE A 1 122 ? -48.831 17.519 31.562 1.00 90.56 122 ILE A CA 1
ATOM 932 C C . ILE A 1 122 ? -50.022 17.527 32.529 1.00 90.56 122 ILE A C 1
ATOM 934 O O . ILE A 1 122 ? -50.976 18.266 32.296 1.00 90.56 122 ILE A O 1
ATOM 938 N N . SER A 1 123 ? -49.968 16.760 33.623 1.00 86.19 123 SER A N 1
ATOM 939 C CA . SER A 1 123 ? -51.064 16.672 34.601 1.00 86.19 123 SER A CA 1
ATOM 940 C C . SER A 1 123 ? -51.217 17.920 35.474 1.00 86.19 123 SER A C 1
ATOM 942 O O . SER A 1 123 ? -52.308 18.197 35.960 1.00 86.19 123 SER A O 1
ATOM 944 N N . SER A 1 124 ? -50.136 18.677 35.682 1.00 81.75 124 SER A N 1
ATOM 945 C CA . SER A 1 124 ? -50.142 19.933 36.453 1.00 81.75 124 SER A CA 1
ATOM 946 C C . SER A 1 124 ? -50.595 21.136 35.624 1.00 81.75 124 SER A C 1
ATOM 948 O O . SER A 1 124 ? -50.713 22.246 36.146 1.00 81.75 124 SER A O 1
ATOM 950 N N . ARG A 1 125 ? -50.805 20.948 34.318 1.00 79.00 125 ARG A N 1
ATOM 951 C CA . ARG A 1 125 ? -51.206 22.021 33.419 1.00 79.00 125 ARG A CA 1
ATOM 952 C C . ARG A 1 125 ? -52.687 22.351 33.666 1.00 79.00 125 ARG A C 1
ATOM 954 O O . ARG A 1 125 ? -53.518 21.450 33.572 1.00 79.00 125 ARG A O 1
ATOM 961 N N . PRO A 1 126 ? -53.048 23.613 33.958 1.00 69.56 126 PRO A N 1
ATOM 962 C CA . PRO A 1 126 ? -54.441 23.976 34.178 1.00 69.56 126 PRO A CA 1
ATOM 963 C C . PRO A 1 126 ? -55.235 23.739 32.890 1.00 69.56 126 PRO A C 1
ATOM 965 O O . PRO A 1 126 ? -54.872 24.268 31.836 1.00 69.56 126 PRO A O 1
ATOM 968 N N . THR A 1 127 ? -56.307 22.951 32.961 1.00 61.94 127 THR A N 1
ATOM 969 C CA . THR A 1 127 ? -57.348 22.946 31.927 1.00 61.94 127 THR A CA 1
ATOM 970 C C . THR A 1 127 ? -58.030 24.309 31.948 1.00 61.94 127 THR A C 1
ATOM 972 O O . THR A 1 127 ? -58.687 24.646 32.933 1.0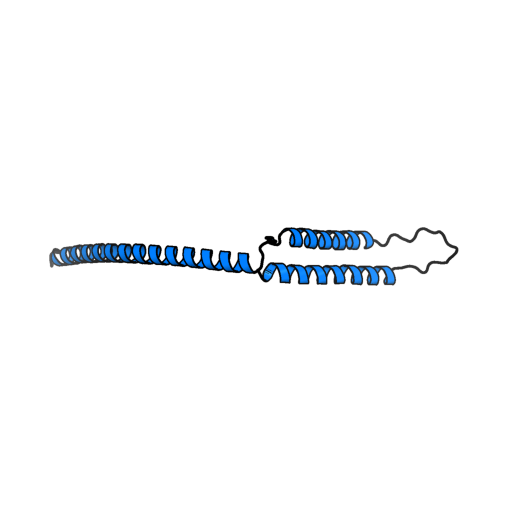0 61.94 127 THR A O 1
ATOM 975 N N . ALA A 1 128 ? -57.792 25.097 30.898 1.00 47.59 128 ALA A N 1
ATOM 976 C CA . ALA A 1 128 ? -58.541 26.314 30.599 1.00 47.59 128 ALA A CA 1
ATOM 977 C C . ALA A 1 128 ? -59.935 25.973 30.061 1.00 47.59 128 ALA A C 1
ATOM 979 O O . ALA A 1 128 ? -60.044 24.940 29.357 1.00 47.59 128 ALA A O 1
#

Secondary structure (DSSP, 8-state):
-HHHHHHHHHHHHHHHHHHHHHHHHHHHHPPPPPTT--PPPP--TTHHHHHHHHHHHHHHHHHHHHTS------HHHHHHHHHHHHHHHHHHHHHHHHHHHHHHHHHHHHHHHHHHHHHHHHHTS---

InterPro domains:
  IPR021384 Mediator complex, subunit Med21 [PTHR13381] (1-125)
  IPR037212 Mediator complex, subunit Med7/Med21-like [SSF140718] (2-117)

pLDDT: mean 86.97, std 12.44, range [47.59, 97.5]

Foldseek 3Di:
DVPLVVVLVVLVVVLVVLVVVVVVVCVVPFDDDDPPDPPPGPDDPCPVVSVVVNVVSVVVSVVSVVPDPPDVDDPVNVVVVVVVVVVVVVVVVVVVVVVVVVVVVVVVVVVVVVVVVVVCVVVPDDDD